Protein AF-A0A7C4HX84-F1 (afdb_monomer)

Radius of gyration: 12.85 Å; Cα contacts (8 Å, |Δi|>4): 113; chains: 1; bounding box: 29×28×37 Å

pLDDT: mean 91.4, std 11.45, range [40.28, 98.06]

Mean predicted aligned error: 3.96 Å

Structure (mmCIF, N/CA/C/O backbone):
data_AF-A0A7C4HX84-F1
#
_entry.id   AF-A0A7C4HX84-F1
#
loop_
_atom_site.group_PDB
_atom_site.id
_atom_site.type_symbol
_atom_site.label_atom_id
_atom_site.label_alt_id
_atom_site.label_comp_id
_atom_site.label_asym_id
_atom_site.label_entity_id
_atom_site.label_seq_id
_atom_site.pdbx_PDB_ins_code
_atom_site.Cartn_x
_atom_site.Cartn_y
_atom_site.Cartn_z
_atom_site.occupancy
_atom_site.B_iso_or_equiv
_atom_site.auth_seq_id
_atom_site.auth_comp_id
_atom_site.auth_asym_id
_atom_site.auth_atom_id
_atom_site.pdbx_PDB_model_num
ATOM 1 N N . MET A 1 1 ? -8.498 9.404 -21.069 1.00 40.28 1 MET A N 1
ATOM 2 C CA . MET A 1 1 ? -7.613 8.357 -21.626 1.00 40.28 1 MET A CA 1
ATOM 3 C C . MET A 1 1 ? -7.704 7.148 -20.713 1.00 40.28 1 MET A C 1
ATOM 5 O O . MET A 1 1 ? -7.486 7.306 -19.520 1.00 40.28 1 MET A O 1
ATOM 9 N N . ALA A 1 2 ? -8.151 6.001 -21.227 1.00 41.50 2 ALA A N 1
ATOM 10 C CA . ALA A 1 2 ? -8.428 4.817 -20.415 1.00 41.50 2 ALA A CA 1
ATOM 11 C C . ALA A 1 2 ? -7.160 3.961 -20.263 1.00 41.50 2 ALA A C 1
ATOM 13 O O . ALA A 1 2 ? -6.711 3.337 -21.214 1.00 41.50 2 ALA A O 1
ATOM 14 N N . CYS A 1 3 ? -6.614 3.946 -19.049 1.00 57.00 3 CYS A N 1
ATOM 15 C CA . CYS A 1 3 ? -5.400 3.247 -18.606 1.00 57.00 3 CYS A CA 1
ATOM 16 C C . CYS A 1 3 ? -5.723 1.823 -18.065 1.00 57.00 3 CYS A C 1
ATOM 18 O O . CYS A 1 3 ? -5.095 1.305 -17.148 1.00 57.00 3 CYS A O 1
ATOM 20 N N . HIS A 1 4 ? -6.818 1.225 -18.555 1.00 51.91 4 HIS A N 1
ATOM 21 C CA . HIS A 1 4 ? -7.614 0.225 -17.826 1.00 51.91 4 HIS A CA 1
ATOM 22 C C . HIS A 1 4 ? -7.073 -1.224 -17.732 1.00 51.91 4 HIS A C 1
ATOM 24 O O . HIS A 1 4 ? -7.396 -1.858 -16.725 1.00 51.91 4 HIS A O 1
ATOM 30 N N . PRO A 1 5 ? -6.286 -1.776 -18.684 1.00 56.56 5 PRO A N 1
ATOM 31 C CA . PRO A 1 5 ? -5.814 -3.164 -18.586 1.00 56.56 5 PRO A CA 1
ATOM 32 C C . PRO A 1 5 ? -4.678 -3.337 -17.562 1.00 56.56 5 PRO A C 1
ATOM 34 O O . PRO A 1 5 ? -4.783 -4.168 -16.662 1.00 56.56 5 PRO A O 1
ATOM 37 N N . ALA A 1 6 ? -3.648 -2.485 -17.622 1.00 68.81 6 ALA A N 1
ATOM 38 C CA . ALA A 1 6 ? -2.471 -2.563 -16.747 1.00 68.81 6 ALA A CA 1
ATOM 39 C C . ALA A 1 6 ? -2.817 -2.355 -15.259 1.00 68.8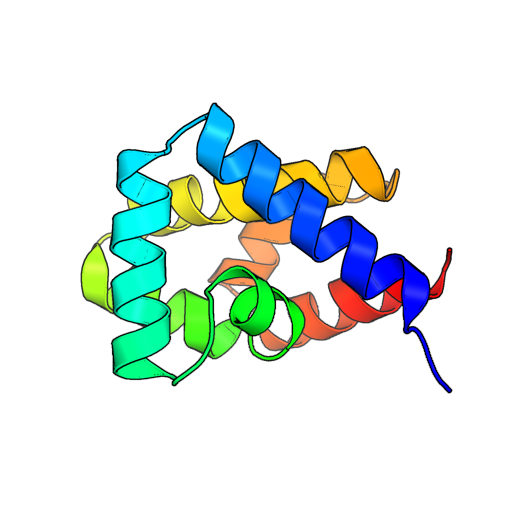1 6 ALA A C 1
ATOM 41 O O . ALA A 1 6 ? -2.224 -2.966 -14.369 1.00 68.81 6 ALA A O 1
ATOM 42 N N . ALA A 1 7 ? -3.832 -1.532 -14.977 1.00 73.69 7 ALA A N 1
ATOM 43 C CA . ALA A 1 7 ? -4.306 -1.284 -13.619 1.00 73.69 7 ALA A CA 1
ATOM 44 C C . ALA A 1 7 ? -5.019 -2.497 -12.987 1.00 73.69 7 ALA A C 1
ATOM 46 O O . ALA A 1 7 ? -5.038 -2.623 -11.764 1.00 73.69 7 ALA A O 1
ATOM 47 N N . ALA A 1 8 ? -5.629 -3.384 -13.778 1.00 82.19 8 ALA A N 1
ATOM 48 C CA . ALA A 1 8 ? -6.267 -4.589 -13.246 1.00 82.19 8 ALA A CA 1
ATOM 49 C C . ALA A 1 8 ? -5.223 -5.665 -12.915 1.00 82.19 8 ALA A C 1
ATOM 51 O O . ALA A 1 8 ? -5.265 -6.249 -11.832 1.00 82.19 8 ALA A O 1
ATOM 52 N N . GLU A 1 9 ? -4.256 -5.861 -13.813 1.00 86.50 9 GLU A N 1
ATOM 53 C CA . GLU A 1 9 ? -3.151 -6.806 -13.629 1.00 86.50 9 GLU A CA 1
ATOM 54 C C . GLU A 1 9 ? -2.303 -6.435 -12.411 1.00 86.50 9 GLU A C 1
ATOM 56 O O . GLU A 1 9 ? -2.087 -7.271 -11.535 1.00 86.50 9 GLU A O 1
ATOM 61 N N . ILE A 1 10 ? -1.932 -5.155 -12.268 1.00 90.69 10 ILE A N 1
ATOM 62 C CA . ILE A 1 10 ? -1.136 -4.721 -11.116 1.00 90.69 10 ILE A CA 1
ATOM 63 C C . ILE A 1 10 ? -1.881 -4.906 -9.791 1.00 90.69 10 ILE A C 1
ATOM 65 O O . ILE A 1 10 ? -1.276 -5.297 -8.794 1.00 90.69 10 ILE A O 1
ATOM 69 N N . LYS A 1 11 ? -3.202 -4.656 -9.763 1.00 93.12 11 LYS A N 1
ATOM 70 C CA . LYS A 1 11 ? -4.015 -4.856 -8.555 1.00 93.12 11 LYS A CA 1
ATOM 71 C C . LYS A 1 11 ? -3.951 -6.316 -8.114 1.00 93.12 11 LYS A C 1
ATOM 73 O O . LYS A 1 11 ? -3.842 -6.597 -6.919 1.00 93.12 11 LYS A O 1
ATOM 78 N N . GLU A 1 12 ? -4.001 -7.234 -9.072 1.00 94.06 12 GLU A N 1
ATOM 79 C CA . GLU A 1 12 ? -3.940 -8.661 -8.793 1.00 94.06 12 GLU A CA 1
ATOM 80 C C . GLU A 1 12 ? -2.532 -9.108 -8.379 1.00 94.06 12 GLU A C 1
ATOM 82 O O . GLU A 1 12 ? -2.406 -9.834 -7.393 1.00 94.06 12 GLU A O 1
ATOM 87 N N . SER A 1 13 ? -1.469 -8.595 -9.010 1.00 93.31 13 SER A N 1
ATOM 88 C CA . SER A 1 13 ? -0.087 -8.861 -8.576 1.00 93.31 13 SER A CA 1
ATOM 89 C C . SER A 1 13 ? 0.185 -8.354 -7.160 1.00 93.31 13 SER A C 1
ATOM 91 O O . SER A 1 13 ? 0.725 -9.098 -6.338 1.00 93.31 13 SER A O 1
ATOM 93 N N . ILE A 1 14 ? -0.254 -7.134 -6.820 1.00 95.62 14 ILE A N 1
ATOM 94 C CA . ILE A 1 14 ? -0.119 -6.596 -5.457 1.00 95.62 14 ILE A CA 1
ATOM 95 C C . ILE A 1 14 ? -0.840 -7.499 -4.453 1.00 95.62 14 ILE A C 1
ATOM 97 O O . ILE A 1 14 ? -0.285 -7.861 -3.412 1.00 95.62 14 ILE A O 1
ATOM 101 N N . ARG A 1 15 ? -2.077 -7.889 -4.772 1.00 96.38 15 ARG A N 1
ATOM 102 C CA . ARG A 1 15 ? -2.899 -8.750 -3.920 1.00 96.38 15 ARG A CA 1
ATOM 103 C C . ARG A 1 15 ? -2.257 -10.119 -3.713 1.00 96.38 15 ARG A C 1
ATOM 105 O O . ARG A 1 15 ? -2.196 -10.588 -2.578 1.00 96.38 15 ARG A O 1
ATOM 112 N N . ASN A 1 16 ? -1.785 -10.752 -4.780 1.00 96.19 16 ASN A N 1
ATOM 113 C CA . ASN A 1 16 ? -1.198 -12.087 -4.723 1.00 96.19 16 ASN A CA 1
ATOM 114 C C . ASN A 1 16 ? 0.139 -12.088 -3.989 1.00 96.19 16 ASN A C 1
ATOM 116 O O . ASN A 1 16 ? 0.369 -12.968 -3.160 1.00 96.19 16 ASN A O 1
ATOM 120 N N . TYR A 1 17 ? 0.965 -11.065 -4.203 1.00 96.31 17 TYR A N 1
ATOM 121 C CA . TYR A 1 17 ? 2.203 -10.885 -3.453 1.00 96.31 17 TYR A CA 1
ATOM 122 C C . TYR A 1 17 ? 1.941 -10.667 -1.955 1.00 96.31 17 TYR A C 1
ATOM 124 O O . TYR A 1 17 ? 2.509 -11.354 -1.108 1.00 96.31 17 TYR A O 1
ATOM 132 N N . ALA A 1 18 ? 1.031 -9.758 -1.593 1.00 96.06 18 ALA A N 1
ATOM 133 C CA . ALA A 1 18 ? 0.728 -9.498 -0.187 1.00 96.06 18 ALA A CA 1
ATOM 134 C C . ALA A 1 18 ? 0.160 -10.743 0.521 1.00 96.06 18 ALA A C 1
ATOM 136 O O . ALA A 1 18 ? 0.543 -11.046 1.653 1.00 96.06 18 ALA A O 1
ATOM 137 N N . LYS A 1 19 ? -0.711 -11.499 -0.162 1.00 96.12 19 LYS A N 1
ATOM 138 C CA . LYS A 1 19 ? -1.256 -12.765 0.345 1.00 96.12 19 LYS A CA 1
ATOM 139 C C . LYS A 1 19 ? -0.202 -13.862 0.488 1.00 96.12 19 LYS A C 1
ATOM 141 O O . LYS A 1 19 ? -0.343 -14.682 1.388 1.00 96.12 19 LYS A O 1
ATOM 146 N N . SER A 1 20 ? 0.815 -13.908 -0.373 1.00 96.75 20 SER A N 1
ATOM 147 C CA . SER A 1 20 ? 1.859 -14.937 -0.293 1.00 96.75 20 SER A CA 1
ATOM 148 C C . SER A 1 20 ? 2.885 -14.644 0.803 1.00 96.75 20 SER A C 1
ATOM 150 O O . SER A 1 20 ? 3.355 -15.573 1.455 1.00 96.75 20 SER A O 1
ATOM 152 N N . VAL A 1 21 ? 3.197 -13.367 1.047 1.00 95.75 21 VAL A N 1
ATOM 153 C CA . VAL A 1 21 ? 4.229 -12.962 2.015 1.00 95.75 21 VAL A CA 1
ATOM 154 C C . VAL A 1 21 ? 3.663 -12.778 3.425 1.00 95.75 21 VAL A C 1
ATOM 156 O O . VAL A 1 21 ? 4.288 -13.188 4.400 1.00 95.75 21 VAL A O 1
ATOM 159 N N . VAL A 1 22 ? 2.475 -12.180 3.557 1.00 94.31 22 VAL A N 1
ATOM 160 C CA . VAL A 1 22 ? 1.867 -11.837 4.856 1.00 94.31 22 VAL A CA 1
ATOM 161 C C . VAL A 1 22 ? 0.334 -11.988 4.830 1.00 94.31 22 VAL A C 1
ATOM 163 O O . VAL A 1 22 ? -0.396 -11.016 5.038 1.00 94.31 22 VAL A O 1
ATOM 166 N N . PRO A 1 23 ? -0.205 -13.206 4.628 1.00 95.19 23 PRO A N 1
ATOM 167 C CA . PRO A 1 23 ? -1.642 -13.421 4.426 1.00 95.19 23 PRO A CA 1
ATOM 168 C C . PRO A 1 23 ? -2.510 -12.861 5.559 1.00 95.19 23 PRO A C 1
ATOM 170 O O . PRO A 1 23 ? -3.470 -12.136 5.303 1.00 95.19 23 PRO A O 1
ATOM 173 N N . GLY A 1 24 ? -2.163 -13.156 6.817 1.00 96.38 24 GLY A N 1
ATOM 174 C CA . GLY A 1 24 ? -2.935 -12.694 7.975 1.00 96.38 24 GLY A CA 1
ATOM 175 C C . GLY A 1 24 ? -2.9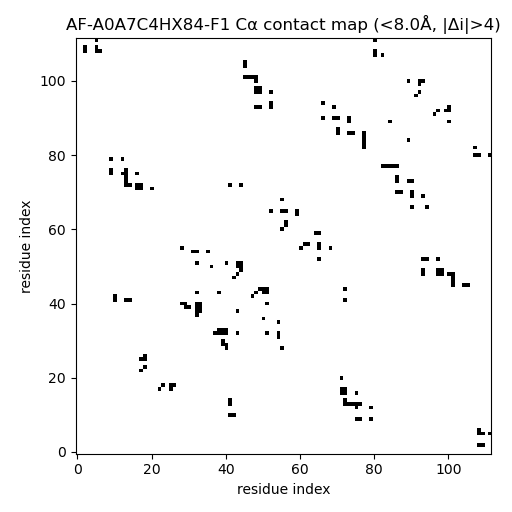50 -11.169 8.109 1.00 96.38 24 GLY A C 1
ATOM 176 O O . GLY A 1 24 ? -3.996 -10.579 8.381 1.00 96.38 24 GLY A O 1
ATOM 177 N N . LEU A 1 25 ? -1.808 -10.526 7.844 1.00 93.81 25 LEU A N 1
ATOM 178 C CA . LEU A 1 25 ? -1.685 -9.070 7.839 1.00 93.81 25 LEU A CA 1
ATOM 179 C C . LEU A 1 25 ? -2.547 -8.460 6.732 1.00 93.81 25 LEU A C 1
ATOM 181 O O . LEU A 1 25 ? -3.336 -7.558 6.999 1.00 93.81 25 LEU A O 1
ATOM 185 N N . PHE A 1 26 ? -2.430 -8.991 5.512 1.00 96.00 26 PHE A N 1
ATOM 186 C CA . PHE A 1 26 ? -3.176 -8.510 4.356 1.00 96.00 26 PHE A CA 1
ATOM 187 C C . PHE A 1 26 ? -4.685 -8.553 4.611 1.00 96.00 26 PHE A C 1
ATOM 189 O O . PHE A 1 26 ? -5.345 -7.526 4.477 1.00 96.00 26 PHE A O 1
ATOM 196 N N . TYR A 1 27 ? -5.230 -9.697 5.042 1.00 96.56 27 TYR A N 1
ATOM 197 C CA . TYR A 1 27 ? -6.668 -9.811 5.309 1.00 96.56 27 TYR A CA 1
ATOM 198 C C . TYR A 1 27 ? -7.129 -8.887 6.436 1.00 96.56 27 TYR A C 1
ATOM 200 O O . TYR A 1 27 ? -8.195 -8.282 6.334 1.00 96.56 27 TYR A O 1
ATOM 208 N N . THR A 1 28 ? -6.322 -8.737 7.488 1.00 96.12 28 THR A N 1
ATOM 209 C CA . THR A 1 28 ? -6.655 -7.849 8.608 1.00 96.12 28 THR A CA 1
ATOM 210 C C . THR A 1 28 ? -6.742 -6.397 8.147 1.00 96.12 28 THR A C 1
ATOM 212 O O . THR A 1 28 ? -7.737 -5.727 8.416 1.00 96.12 28 THR A O 1
ATOM 215 N N . ILE A 1 29 ? -5.742 -5.908 7.412 1.00 95.62 29 ILE A N 1
ATOM 216 C CA . ILE A 1 29 ? -5.747 -4.530 6.909 1.00 95.62 29 ILE A CA 1
ATOM 217 C C . ILE A 1 29 ? -6.859 -4.347 5.865 1.00 95.62 29 ILE A C 1
ATOM 219 O O . ILE A 1 29 ? -7.554 -3.335 5.912 1.00 95.62 29 ILE A O 1
ATOM 223 N N . ASP A 1 30 ? -7.102 -5.326 4.985 1.00 97.38 30 ASP A N 1
ATOM 224 C CA . ASP A 1 30 ? -8.182 -5.256 3.987 1.00 97.38 30 ASP A CA 1
ATOM 225 C C . ASP A 1 30 ? -9.563 -5.104 4.635 1.00 97.38 30 ASP A C 1
ATOM 227 O O . ASP A 1 30 ? -10.396 -4.334 4.152 1.00 97.38 30 ASP A O 1
ATOM 231 N N . LEU A 1 31 ? -9.790 -5.743 5.787 1.00 97.81 31 LEU A N 1
ATOM 232 C CA . LEU A 1 31 ? -10.997 -5.521 6.585 1.00 97.81 31 LEU A CA 1
ATOM 233 C C . LEU A 1 31 ? -11.097 -4.078 7.099 1.00 97.81 31 LEU A C 1
ATOM 235 O O . LEU A 1 31 ? -12.179 -3.490 7.035 1.00 97.81 31 LEU A O 1
ATOM 239 N N . TYR A 1 32 ? -9.997 -3.478 7.566 1.00 97.38 32 TYR A N 1
ATOM 240 C CA . TYR A 1 32 ? -9.985 -2.063 7.960 1.00 97.38 32 TYR A CA 1
ATOM 241 C C . TYR A 1 32 ? -10.237 -1.132 6.770 1.00 97.38 32 TYR A C 1
ATOM 243 O O . TYR A 1 32 ? -11.048 -0.215 6.893 1.00 97.38 32 TYR A O 1
ATOM 251 N N . CYS A 1 33 ? -9.615 -1.390 5.618 1.00 97.81 33 CYS A N 1
ATOM 252 C CA . CYS A 1 33 ? -9.837 -0.649 4.375 1.00 97.81 33 CYS A CA 1
ATOM 253 C C . CYS A 1 33 ? -11.315 -0.659 3.968 1.00 97.81 33 CYS A C 1
ATOM 255 O O . CYS A 1 33 ? -11.924 0.400 3.792 1.00 97.81 33 CYS A O 1
ATOM 257 N N . ARG A 1 34 ? -11.933 -1.845 3.938 1.00 98.06 34 ARG A N 1
ATOM 258 C CA . ARG A 1 34 ? -13.358 -1.988 3.611 1.00 98.06 34 ARG A CA 1
ATOM 259 C C . ARG A 1 34 ? -14.251 -1.300 4.634 1.00 98.06 34 ARG A C 1
ATOM 261 O O . ARG A 1 34 ? -15.194 -0.618 4.249 1.00 98.06 34 ARG A O 1
ATOM 268 N N . LYS A 1 35 ? -13.949 -1.442 5.927 1.00 97.62 35 LYS A N 1
ATOM 269 C CA . LYS A 1 35 ? -14.742 -0.840 7.006 1.00 97.62 35 LYS A CA 1
ATOM 270 C C . LYS A 1 35 ? -14.677 0.689 7.009 1.00 97.62 35 LYS A C 1
ATOM 272 O O . LYS A 1 35 ? -15.680 1.325 7.312 1.00 97.62 35 LYS A O 1
ATOM 277 N N . LEU A 1 36 ? -13.506 1.270 6.743 1.00 96.88 36 LEU A N 1
ATOM 278 C CA . LEU A 1 36 ? -13.266 2.708 6.904 1.00 96.88 36 LEU A CA 1
ATOM 279 C C . LEU A 1 36 ? -13.442 3.510 5.610 1.00 96.88 36 LEU A C 1
ATOM 281 O O . LEU A 1 36 ? -13.781 4.685 5.689 1.00 96.88 36 LEU A 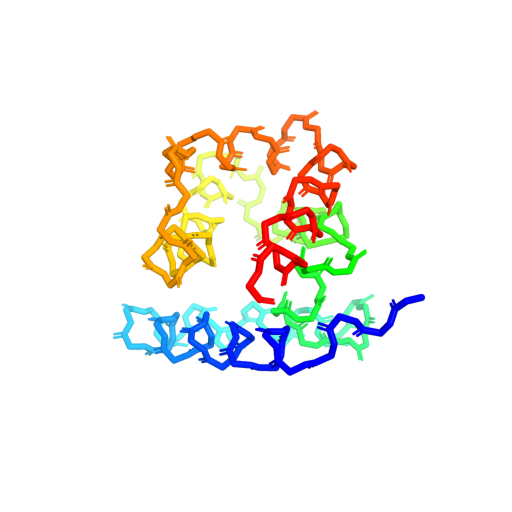O 1
ATOM 285 N N . ALA A 1 37 ? -13.228 2.895 4.445 1.00 96.56 37 ALA A N 1
ATOM 286 C CA . ALA A 1 37 ? -13.266 3.573 3.147 1.00 96.56 37 ALA A CA 1
ATOM 287 C C . ALA A 1 37 ? -14.142 2.862 2.096 1.00 96.56 37 ALA A C 1
ATOM 289 O O . ALA A 1 37 ? -14.256 3.338 0.969 1.00 96.56 37 ALA A O 1
ATOM 290 N N . GLY A 1 38 ? -14.756 1.719 2.423 1.00 97.00 38 GLY A N 1
ATOM 291 C CA . GLY A 1 38 ? -15.660 1.000 1.515 1.00 97.00 38 GLY A CA 1
ATOM 292 C C . GLY A 1 38 ? -14.979 0.287 0.340 1.00 97.00 38 GLY A C 1
ATOM 293 O O . GLY A 1 38 ? -15.670 -0.244 -0.526 1.00 97.00 38 GLY A O 1
ATOM 294 N N . LYS A 1 39 ? -13.641 0.251 0.297 1.00 97.31 39 LYS A N 1
ATOM 295 C CA . LYS A 1 39 ? -12.835 -0.320 -0.797 1.00 97.31 39 LYS A CA 1
ATOM 296 C C . LYS A 1 39 ? -11.768 -1.276 -0.259 1.00 97.31 39 LYS A C 1
ATOM 298 O O . LYS A 1 39 ? -11.397 -1.200 0.910 1.00 97.31 39 LYS A O 1
ATOM 303 N N . ASP A 1 40 ? -11.270 -2.176 -1.106 1.00 96.88 40 ASP A N 1
ATOM 304 C CA . ASP A 1 40 ? -10.114 -3.016 -0.767 1.00 96.88 40 ASP A CA 1
ATOM 305 C C . ASP A 1 40 ? -8.818 -2.190 -0.746 1.00 96.88 40 ASP A C 1
ATOM 307 O O . ASP A 1 40 ? -8.700 -1.196 -1.468 1.00 96.88 40 ASP A O 1
ATOM 311 N N . CYS A 1 41 ? -7.833 -2.592 0.061 1.00 96.94 41 CYS A N 1
ATOM 312 C CA . CYS A 1 41 ? -6.630 -1.776 0.265 1.00 96.94 41 CYS A CA 1
ATOM 313 C C . CYS A 1 41 ? -5.842 -1.525 -1.020 1.00 96.94 41 CYS A C 1
ATOM 315 O O . CYS A 1 41 ? -5.226 -0.471 -1.152 1.00 96.94 41 CYS A O 1
ATOM 317 N N . VAL A 1 42 ? -5.852 -2.469 -1.965 1.00 96.75 42 VAL A N 1
ATOM 318 C CA . VAL A 1 42 ? -5.110 -2.317 -3.222 1.00 96.75 42 VAL A CA 1
ATOM 319 C C . VAL A 1 42 ? -5.770 -1.262 -4.106 1.00 96.75 42 VAL A C 1
ATOM 321 O O . VAL A 1 42 ? -5.090 -0.426 -4.694 1.00 96.75 42 VAL A O 1
ATOM 324 N N . THR A 1 43 ? -7.102 -1.238 -4.150 1.00 96.06 43 THR A N 1
ATOM 325 C CA . THR A 1 43 ? -7.836 -0.154 -4.810 1.00 96.06 43 THR A CA 1
ATOM 326 C C . THR A 1 43 ? -7.554 1.197 -4.146 1.00 96.06 43 THR A C 1
ATOM 328 O O . THR A 1 43 ? -7.260 2.158 -4.855 1.00 96.06 43 THR A O 1
ATOM 331 N N . ILE A 1 44 ? -7.562 1.271 -2.809 1.00 97.25 44 ILE A N 1
ATOM 332 C CA . ILE A 1 44 ? -7.252 2.520 -2.091 1.00 97.25 44 ILE A CA 1
ATOM 333 C C . ILE A 1 44 ? -5.813 2.968 -2.366 1.00 97.25 44 ILE A C 1
ATOM 335 O O . ILE A 1 44 ? -5.596 4.148 -2.599 1.00 97.25 44 ILE A O 1
ATOM 339 N N . LEU A 1 45 ? -4.834 2.060 -2.397 1.00 96.81 45 LEU A N 1
ATOM 340 C CA . LEU A 1 45 ? -3.439 2.400 -2.700 1.00 96.81 45 LEU A CA 1
ATOM 341 C C . LEU A 1 45 ? -3.302 3.166 -4.022 1.00 96.81 45 LEU A C 1
ATOM 343 O O . LEU A 1 45 ? -2.577 4.154 -4.084 1.00 96.81 45 LEU A O 1
ATOM 347 N N . LEU A 1 46 ? -3.971 2.690 -5.073 1.00 94.38 46 LEU A N 1
ATOM 348 C CA . LEU A 1 46 ? -3.822 3.247 -6.418 1.00 94.38 46 LEU A CA 1
ATOM 349 C C . LEU A 1 46 ? -4.653 4.520 -6.625 1.00 94.38 46 LEU A C 1
ATOM 351 O O . LEU A 1 46 ? -4.238 5.417 -7.355 1.00 94.38 46 LEU A O 1
ATOM 355 N N . GLU A 1 47 ? -5.826 4.609 -5.998 1.00 94.31 47 GLU A N 1
ATOM 356 C CA . GLU A 1 47 ? -6.757 5.725 -6.205 1.00 94.31 47 GLU A CA 1
ATOM 357 C C . GLU A 1 47 ? -6.590 6.841 -5.165 1.00 94.31 47 GLU A C 1
ATOM 359 O O . GLU A 1 47 ? -6.704 8.024 -5.488 1.00 94.31 47 GLU A O 1
ATOM 364 N N . GLU A 1 48 ? -6.333 6.469 -3.913 1.00 96.44 48 GLU A N 1
ATOM 365 C CA . GLU A 1 48 ? -6.394 7.326 -2.727 1.00 96.44 48 GLU A CA 1
ATOM 366 C C . GLU A 1 48 ? -5.298 6.943 -1.699 1.00 96.44 48 GLU A C 1
ATOM 368 O O . GLU A 1 48 ? -5.604 6.639 -0.542 1.00 96.44 48 GLU A O 1
ATOM 373 N N . PRO A 1 49 ? -4.000 6.950 -2.067 1.00 96.94 49 PRO A N 1
ATOM 374 C CA . PRO A 1 49 ? -2.915 6.466 -1.201 1.00 96.94 49 PRO A CA 1
ATOM 375 C C . PRO A 1 49 ? -2.846 7.171 0.159 1.00 96.94 49 PRO A C 1
ATOM 377 O O . PRO A 1 49 ? -2.465 6.556 1.154 1.00 96.94 49 PRO A O 1
ATOM 380 N N . LYS A 1 50 ? -3.267 8.441 0.227 1.00 97.69 50 LYS A N 1
ATOM 381 C CA . LYS A 1 50 ? -3.389 9.190 1.483 1.00 97.69 50 LYS A CA 1
ATOM 382 C C . LYS A 1 50 ? -4.366 8.513 2.446 1.00 97.69 50 LYS A C 1
ATOM 384 O O . LYS A 1 50 ? -4.025 8.307 3.605 1.00 97.69 50 LYS A O 1
ATOM 389 N N . THR A 1 51 ? -5.532 8.098 1.950 1.00 97.81 51 THR A N 1
ATOM 390 C CA . THR A 1 51 ? -6.544 7.370 2.725 1.00 97.81 51 THR A CA 1
ATOM 391 C C . THR A 1 51 ? -5.978 6.055 3.256 1.00 97.81 51 THR A C 1
ATOM 393 O O . THR A 1 51 ? -6.162 5.743 4.432 1.00 97.81 51 THR A O 1
ATOM 396 N N . LEU A 1 52 ? -5.229 5.304 2.437 1.00 97.88 52 LEU A N 1
ATOM 397 C CA . LEU A 1 52 ? -4.580 4.075 2.903 1.00 97.88 52 LEU A CA 1
ATOM 398 C C . LEU A 1 52 ? -3.552 4.367 4.001 1.00 97.88 52 LEU A C 1
ATOM 400 O O . LEU A 1 52 ? -3.569 3.706 5.036 1.00 97.88 52 LEU A O 1
ATOM 404 N N . ARG A 1 53 ? -2.682 5.364 3.809 1.00 97.31 53 ARG A N 1
AT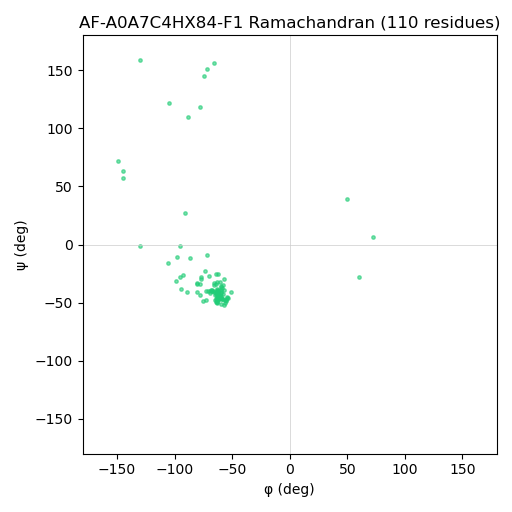OM 405 C CA . ARG A 1 53 ? -1.691 5.762 4.818 1.00 97.31 53 ARG A CA 1
ATOM 406 C C . ARG A 1 53 ? -2.360 6.117 6.139 1.00 97.31 53 ARG A C 1
ATOM 408 O O . ARG A 1 53 ? -1.937 5.625 7.180 1.00 97.31 53 ARG A O 1
ATOM 415 N N . ASP A 1 54 ? -3.412 6.924 6.096 1.00 96.69 54 ASP A N 1
ATOM 416 C CA . ASP A 1 54 ? -4.112 7.379 7.294 1.00 96.69 54 ASP A CA 1
ATOM 417 C C . ASP A 1 54 ? -4.803 6.197 8.018 1.00 96.69 54 ASP A C 1
ATOM 419 O O . ASP A 1 54 ? -4.790 6.132 9.250 1.00 96.69 54 ASP A O 1
ATOM 423 N N . ILE A 1 55 ? -5.311 5.199 7.279 1.00 96.69 55 ILE A N 1
ATOM 424 C CA . ILE A 1 55 ? -5.794 3.927 7.850 1.00 96.69 55 ILE A CA 1
ATOM 425 C C . ILE A 1 55 ? -4.655 3.161 8.531 1.00 96.69 55 ILE A C 1
ATOM 427 O O . ILE A 1 55 ? -4.819 2.714 9.666 1.00 96.69 55 ILE A O 1
ATOM 431 N N . LEU A 1 56 ? -3.502 3.015 7.875 1.00 96.62 56 LEU A N 1
ATOM 432 C CA . LEU A 1 56 ? -2.364 2.288 8.441 1.00 96.62 56 LEU A CA 1
ATOM 433 C C . LEU A 1 56 ? -1.817 2.966 9.700 1.00 96.62 56 LEU A C 1
ATOM 435 O O . LEU A 1 56 ? -1.541 2.281 10.682 1.00 96.62 56 LEU A O 1
ATOM 439 N N . VAL A 1 57 ? -1.710 4.297 9.698 1.00 95.62 57 VAL A N 1
ATOM 440 C CA . VAL A 1 57 ? -1.318 5.079 10.880 1.00 95.62 57 VAL A CA 1
ATOM 441 C C . VAL A 1 57 ? -2.307 4.847 12.016 1.00 95.62 57 VAL A C 1
ATOM 443 O O . VAL A 1 57 ? -1.891 4.577 13.135 1.00 95.62 57 VAL A O 1
ATOM 446 N N . ARG A 1 58 ? -3.613 4.851 11.732 1.00 94.44 58 ARG A N 1
ATOM 447 C CA . ARG A 1 58 ? -4.637 4.580 12.747 1.00 94.44 58 ARG A CA 1
ATOM 448 C C . ARG A 1 58 ? -4.565 3.163 13.327 1.00 94.44 58 ARG A C 1
ATOM 450 O O . ARG A 1 58 ? -4.920 2.975 14.486 1.00 94.44 58 ARG A O 1
ATOM 457 N N . VAL A 1 59 ? -4.180 2.168 12.527 1.00 93.88 59 VAL A N 1
ATOM 458 C CA . VAL A 1 59 ? -4.107 0.761 12.963 1.00 93.88 59 VAL A CA 1
ATOM 459 C C . VAL A 1 59 ? -2.827 0.477 13.746 1.00 93.88 59 VAL A C 1
ATOM 461 O O . VAL A 1 59 ? -2.876 -0.253 14.733 1.00 93.88 59 VAL A O 1
ATOM 464 N N . TYR A 1 60 ? -1.692 1.022 13.306 1.00 91.38 60 TYR A N 1
ATOM 465 C CA . TYR A 1 60 ? -0.381 0.645 13.835 1.00 91.38 60 TYR A CA 1
ATOM 466 C C . TYR A 1 60 ? 0.263 1.682 14.752 1.00 91.38 60 TYR A C 1
ATOM 468 O O . TYR A 1 60 ? 1.214 1.312 15.437 1.00 91.38 60 TYR A O 1
ATOM 476 N N . ASP A 1 61 ? -0.216 2.932 14.755 1.00 85.25 61 ASP A N 1
ATOM 477 C CA . ASP A 1 61 ? 0.251 4.100 15.535 1.00 85.25 61 ASP A CA 1
ATOM 478 C C . ASP A 1 61 ? 1.720 4.525 15.279 1.00 85.25 61 ASP A C 1
ATOM 480 O O . ASP A 1 61 ? 2.087 5.696 15.344 1.00 85.25 61 ASP A O 1
ATOM 484 N N . LEU A 1 62 ? 2.579 3.583 14.886 1.00 83.50 62 LEU A N 1
ATOM 485 C CA . LEU A 1 62 ? 4.015 3.729 14.719 1.00 83.50 62 LEU A CA 1
ATOM 486 C C . LEU A 1 62 ? 4.408 3.815 13.240 1.00 83.50 62 LEU A C 1
ATOM 488 O O . LEU A 1 62 ? 4.228 2.873 12.463 1.00 83.50 62 LEU A O 1
ATOM 492 N N . SER A 1 63 ? 5.066 4.920 12.879 1.00 83.12 63 SER A N 1
ATOM 493 C CA . SER A 1 63 ? 5.602 5.166 11.531 1.00 83.12 63 SER A CA 1
ATOM 494 C C . SER A 1 63 ? 6.480 4.023 10.975 1.00 83.12 63 SER A C 1
ATOM 496 O O . SER A 1 63 ? 6.299 3.667 9.807 1.00 83.12 63 SER A O 1
ATOM 498 N N . PRO A 1 64 ? 7.377 3.366 11.746 1.00 91.81 64 PRO A N 1
ATOM 499 C CA . PRO A 1 64 ? 8.168 2.242 11.230 1.00 91.81 64 PRO A CA 1
ATOM 500 C C . PRO A 1 64 ? 7.323 1.049 10.763 1.00 91.81 64 PRO A C 1
ATOM 502 O O . PRO A 1 64 ? 7.616 0.453 9.726 1.00 91.81 64 PRO A O 1
ATOM 505 N N . THR A 1 65 ? 6.246 0.725 11.481 1.00 93.75 65 THR A N 1
ATOM 506 C CA . THR A 1 65 ? 5.345 -0.371 11.099 1.00 93.75 65 THR A CA 1
ATOM 507 C C . THR A 1 65 ? 4.566 -0.011 9.840 1.00 93.75 65 THR A C 1
ATOM 509 O O . THR A 1 65 ? 4.470 -0.830 8.931 1.00 93.75 65 THR A O 1
ATOM 512 N N . VAL A 1 66 ? 4.088 1.233 9.730 1.00 95.69 66 VAL A N 1
ATOM 513 C CA . VAL A 1 66 ? 3.419 1.720 8.512 1.00 95.69 66 VAL A CA 1
ATOM 514 C C . VAL A 1 66 ? 4.350 1.642 7.299 1.00 95.69 66 VAL A C 1
ATOM 516 O O . VAL A 1 66 ? 3.930 1.173 6.244 1.00 95.69 66 VAL A O 1
ATOM 519 N N . ASN A 1 67 ? 5.626 2.011 7.457 1.00 95.12 67 ASN A N 1
ATOM 520 C CA . ASN A 1 67 ? 6.639 1.866 6.407 1.00 95.12 67 ASN A CA 1
ATOM 521 C C . ASN A 1 67 ? 6.807 0.406 5.961 1.00 95.12 67 ASN A C 1
ATOM 523 O O . ASN A 1 67 ? 6.837 0.125 4.762 1.00 95.12 67 ASN A O 1
ATOM 527 N N . LEU A 1 68 ? 6.916 -0.526 6.913 1.00 94.44 68 LEU A N 1
ATOM 528 C CA . LEU A 1 68 ? 7.062 -1.951 6.612 1.00 94.44 68 LEU A CA 1
ATOM 529 C C . LEU A 1 68 ? 5.835 -2.495 5.875 1.00 94.44 68 LEU A C 1
ATOM 531 O O . LEU A 1 68 ? 5.971 -3.206 4.882 1.00 94.44 68 LEU A O 1
ATOM 535 N N . VAL A 1 69 ? 4.640 -2.126 6.332 1.00 95.75 69 VAL A N 1
ATOM 536 C CA . VAL A 1 69 ? 3.381 -2.525 5.701 1.00 95.75 69 VAL A CA 1
ATOM 537 C C . VAL A 1 69 ? 3.285 -1.954 4.285 1.00 95.75 69 VAL A C 1
ATOM 539 O O . VAL A 1 69 ? 2.975 -2.693 3.355 1.00 95.75 69 VAL A O 1
ATOM 542 N N . ALA A 1 70 ? 3.611 -0.674 4.083 1.00 96.69 70 ALA A N 1
ATOM 543 C CA . ALA A 1 70 ? 3.587 -0.039 2.765 1.00 96.69 70 ALA A CA 1
ATOM 544 C C . ALA A 1 70 ? 4.508 -0.747 1.756 1.00 96.69 70 ALA A C 1
ATOM 546 O O . ALA A 1 70 ? 4.126 -0.924 0.598 1.00 96.69 70 ALA A O 1
ATOM 547 N N . ARG A 1 71 ? 5.683 -1.227 2.195 1.00 96.88 71 ARG A N 1
ATOM 548 C CA . ARG A 1 71 ? 6.603 -2.011 1.349 1.00 96.88 71 ARG A CA 1
ATOM 549 C C . ARG A 1 71 ? 5.943 -3.259 0.776 1.00 96.88 71 ARG A C 1
ATOM 551 O O . ARG A 1 71 ? 6.163 -3.557 -0.391 1.00 96.88 71 ARG A O 1
ATOM 558 N N . VAL A 1 72 ? 5.113 -3.956 1.554 1.00 95.94 72 VAL A N 1
ATOM 559 C CA . VAL A 1 72 ? 4.403 -5.159 1.084 1.00 95.94 72 VAL A CA 1
ATOM 560 C C . VAL A 1 72 ? 3.514 -4.839 -0.117 1.00 95.94 72 VAL A C 1
ATOM 562 O O . VAL A 1 72 ? 3.452 -5.621 -1.060 1.00 95.94 72 VAL A O 1
ATOM 565 N N . PHE A 1 73 ? 2.853 -3.681 -0.106 1.00 96.12 73 PHE A N 1
ATOM 566 C CA . PHE A 1 73 ? 1.968 -3.264 -1.190 1.00 96.12 73 PHE A CA 1
ATOM 567 C C . PHE A 1 73 ? 2.716 -2.667 -2.392 1.00 96.12 73 PHE A C 1
ATOM 569 O O . PHE A 1 73 ? 2.270 -2.820 -3.525 1.00 96.12 73 PHE A O 1
ATOM 576 N N . LEU A 1 74 ? 3.841 -1.983 -2.161 1.00 96.56 74 LEU A N 1
ATOM 577 C CA . LEU A 1 74 ? 4.566 -1.235 -3.197 1.00 96.56 74 LEU A CA 1
ATOM 578 C C . LEU A 1 74 ? 5.665 -2.042 -3.893 1.00 96.56 74 LEU A C 1
ATOM 580 O O . LEU A 1 74 ? 5.985 -1.765 -5.044 1.00 96.56 74 LEU A O 1
ATOM 584 N N . TYR A 1 75 ? 6.233 -3.051 -3.237 1.00 95.62 75 TYR A N 1
ATOM 585 C CA . TYR A 1 75 ? 7.243 -3.921 -3.839 1.00 95.62 75 TYR A CA 1
ATOM 586 C C . TYR A 1 75 ? 6.793 -4.598 -5.151 1.00 95.62 75 TYR A C 1
ATOM 588 O O . TYR A 1 75 ? 7.521 -4.494 -6.139 1.00 95.62 75 TYR A O 1
ATOM 596 N N . PRO A 1 76 ? 5.595 -5.213 -5.236 1.00 93.69 76 PRO A N 1
ATOM 597 C CA . PRO A 1 76 ? 5.106 -5.776 -6.496 1.00 93.69 76 PRO A CA 1
ATOM 598 C C . PRO A 1 76 ? 4.920 -4.719 -7.594 1.00 93.69 76 PRO A C 1
ATOM 600 O O . PRO A 1 76 ? 5.057 -5.051 -8.764 1.00 93.69 76 PRO A O 1
ATOM 603 N N . VAL A 1 77 ? 4.698 -3.440 -7.258 1.00 93.00 77 VAL A N 1
ATOM 604 C CA . VAL A 1 77 ? 4.672 -2.369 -8.271 1.00 93.00 77 VAL A CA 1
ATOM 605 C C . VAL A 1 77 ? 6.022 -2.250 -8.966 1.00 93.00 77 VAL A C 1
ATOM 607 O O . VAL A 1 77 ? 6.069 -2.161 -10.190 1.00 93.00 77 VAL A O 1
ATOM 610 N N . VAL A 1 78 ? 7.120 -2.293 -8.209 1.00 92.44 78 VAL A N 1
ATOM 611 C CA . VAL A 1 78 ? 8.475 -2.194 -8.770 1.00 92.44 78 VAL A CA 1
ATOM 612 C C . VAL A 1 78 ? 8.776 -3.376 -9.689 1.00 92.44 78 VAL A C 1
ATOM 614 O O . VAL A 1 78 ? 9.217 -3.169 -10.818 1.00 92.44 78 VAL A O 1
ATOM 617 N N . ILE A 1 79 ? 8.471 -4.598 -9.238 1.00 90.06 79 ILE A N 1
ATOM 618 C CA . ILE A 1 79 ? 8.697 -5.827 -10.015 1.00 90.06 79 ILE A CA 1
ATOM 619 C C . ILE A 1 79 ? 7.921 -5.797 -11.332 1.00 90.06 79 ILE A C 1
ATOM 621 O O . ILE A 1 79 ? 8.488 -6.023 -12.397 1.00 90.06 79 ILE A O 1
ATOM 625 N N . GLU A 1 80 ? 6.623 -5.516 -11.265 1.00 88.38 80 GLU A N 1
ATOM 626 C CA . GLU A 1 80 ? 5.734 -5.679 -12.414 1.00 88.38 80 GLU A CA 1
ATOM 627 C C . GLU A 1 80 ? 5.877 -4.556 -13.435 1.00 88.38 80 GLU A C 1
ATOM 629 O O . GLU A 1 80 ? 5.612 -4.751 -14.619 1.00 88.38 80 GLU A O 1
ATOM 634 N N . THR A 1 81 ? 6.272 -3.359 -13.006 1.00 86.69 81 THR A N 1
ATOM 635 C CA . THR A 1 81 ? 6.333 -2.189 -13.894 1.00 86.69 81 THR A CA 1
ATOM 636 C C . THR A 1 81 ? 7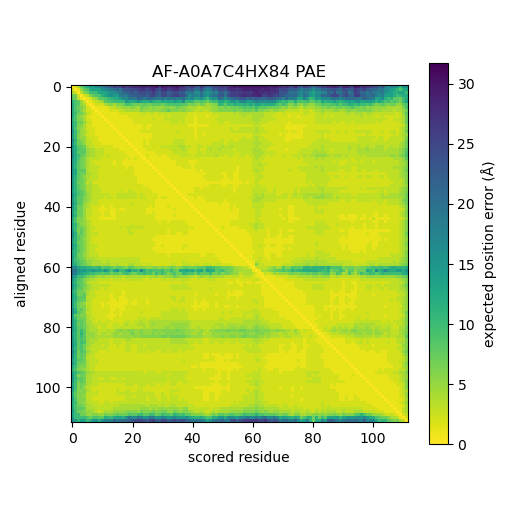.729 -1.927 -14.441 1.00 86.69 81 THR A C 1
ATOM 638 O O . THR A 1 81 ? 7.859 -1.144 -15.379 1.00 86.69 81 THR A O 1
ATOM 641 N N . ASN A 1 82 ? 8.750 -2.608 -13.904 1.00 84.69 82 ASN A N 1
ATOM 642 C CA . ASN A 1 82 ? 10.157 -2.412 -14.252 1.00 84.69 82 ASN A CA 1
ATOM 643 C C . ASN A 1 82 ? 10.570 -0.926 -14.201 1.00 84.69 82 ASN A C 1
ATOM 645 O O . ASN A 1 82 ? 11.275 -0.429 -15.076 1.00 84.69 82 ASN A O 1
ATOM 649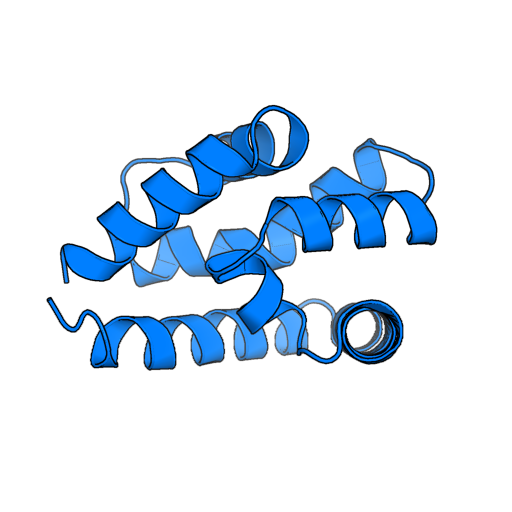 N N . THR A 1 83 ? 10.051 -0.202 -13.203 1.00 87.69 83 THR A N 1
ATOM 650 C CA . THR A 1 83 ? 10.374 1.207 -12.958 1.00 87.69 83 THR A CA 1
ATOM 651 C C . THR A 1 83 ? 11.767 1.346 -12.347 1.00 87.69 83 THR A C 1
ATOM 653 O O . THR A 1 83 ? 12.161 0.541 -11.505 1.00 87.69 83 THR A O 1
ATOM 656 N N . ASP A 1 84 ? 12.484 2.413 -12.704 1.00 90.94 84 ASP A N 1
ATOM 657 C CA . ASP A 1 84 ? 13.784 2.754 -12.105 1.00 90.94 84 ASP A CA 1
ATOM 658 C C . ASP A 1 84 ? 13.653 3.280 -10.663 1.00 90.94 84 ASP A C 1
ATOM 660 O O . ASP A 1 84 ? 14.650 3.480 -9.966 1.00 90.94 84 ASP A O 1
ATOM 664 N N . ILE A 1 85 ? 12.424 3.544 -10.202 1.00 93.44 85 ILE A N 1
ATOM 665 C CA . ILE A 1 85 ? 12.176 4.035 -8.847 1.00 93.44 85 ILE A CA 1
ATOM 666 C C . ILE A 1 85 ? 12.282 2.858 -7.863 1.00 93.44 85 ILE A C 1
ATOM 668 O O . ILE A 1 85 ? 11.458 1.941 -7.921 1.00 93.44 85 ILE A O 1
ATOM 672 N N . PRO A 1 86 ? 13.230 2.886 -6.906 1.00 95.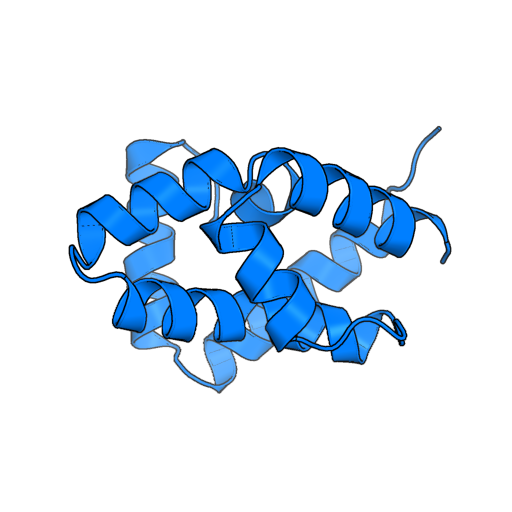50 86 PRO A N 1
ATOM 673 C CA . PRO A 1 86 ? 13.340 1.835 -5.903 1.00 95.50 86 PRO A CA 1
ATOM 674 C C . PRO A 1 86 ? 12.119 1.829 -4.974 1.00 95.50 86 PRO A C 1
ATOM 676 O O . PRO A 1 86 ? 11.473 2.861 -4.758 1.00 95.50 86 PRO A O 1
ATOM 679 N N . VAL A 1 87 ? 11.830 0.680 -4.354 1.00 96.38 87 VAL A N 1
ATOM 680 C CA . VAL A 1 87 ? 10.684 0.540 -3.436 1.00 96.38 87 VAL A CA 1
ATOM 681 C C . VAL A 1 87 ? 10.766 1.534 -2.272 1.00 96.38 87 VAL A C 1
ATOM 683 O O . VAL A 1 87 ? 9.749 2.088 -1.864 1.00 96.38 87 VAL A O 1
ATOM 686 N N . GLU A 1 88 ? 11.968 1.840 -1.783 1.00 96.69 88 GLU A N 1
ATOM 687 C CA . GLU A 1 88 ? 12.215 2.859 -0.760 1.00 96.69 88 GLU A CA 1
ATOM 688 C C . GLU A 1 88 ? 11.761 4.251 -1.210 1.00 96.69 88 GLU A C 1
ATOM 690 O O . GLU A 1 88 ? 11.225 5.011 -0.403 1.00 96.69 88 GLU A O 1
ATOM 695 N N . GLY A 1 89 ? 11.931 4.571 -2.497 1.00 97.44 89 GLY A N 1
ATOM 696 C CA . GLY A 1 89 ? 11.456 5.818 -3.090 1.00 97.44 89 GLY A CA 1
ATOM 697 C C . GLY A 1 89 ? 9.932 5.900 -3.067 1.00 97.44 89 GLY A C 1
ATOM 698 O O . GLY A 1 89 ? 9.375 6.889 -2.590 1.00 97.44 89 GLY A O 1
ATOM 699 N N . LEU A 1 90 ? 9.251 4.828 -3.485 1.00 97.12 90 LEU A N 1
ATOM 700 C CA . LEU A 1 90 ? 7.785 4.755 -3.443 1.00 97.12 90 LEU A CA 1
ATOM 701 C C . LEU A 1 90 ? 7.244 4.819 -2.009 1.00 97.12 90 LEU A C 1
ATOM 703 O O . LEU A 1 90 ? 6.251 5.494 -1.750 1.00 97.12 90 LEU A O 1
ATOM 707 N N . VAL A 1 91 ? 7.906 4.154 -1.061 1.00 97.88 91 VAL A N 1
ATOM 708 C CA . VAL A 1 91 ? 7.523 4.177 0.360 1.00 97.88 91 VAL A CA 1
ATOM 709 C C . VAL A 1 91 ? 7.742 5.564 0.962 1.00 97.88 91 VAL A C 1
ATOM 711 O O . VAL A 1 91 ? 6.894 6.047 1.709 1.00 97.88 91 VAL A O 1
ATOM 714 N N . SER A 1 92 ? 8.832 6.246 0.604 1.00 97.69 92 SER A N 1
ATOM 715 C CA . SER A 1 92 ? 9.062 7.630 1.028 1.00 97.69 92 SER A CA 1
ATOM 716 C C . SER A 1 92 ? 7.953 8.559 0.526 1.00 97.69 92 SER A C 1
ATOM 718 O O . SER A 1 92 ? 7.419 9.350 1.305 1.00 97.69 92 SER A O 1
ATOM 720 N N . LEU A 1 93 ? 7.542 8.418 -0.741 1.00 98.00 93 LEU A N 1
ATOM 721 C CA . LEU A 1 93 ? 6.396 9.153 -1.282 1.00 98.00 93 LEU A CA 1
ATOM 722 C C . LEU A 1 93 ? 5.106 8.792 -0.539 1.00 98.00 93 LEU A C 1
ATOM 724 O O . LEU A 1 93 ? 4.379 9.689 -0.129 1.00 98.00 93 LEU A O 1
ATOM 728 N N . PHE A 1 94 ? 4.852 7.508 -0.277 1.00 97.94 94 PHE A N 1
ATOM 729 C CA . PHE A 1 94 ? 3.683 7.069 0.489 1.00 97.94 94 PHE A CA 1
ATOM 730 C C . PHE A 1 94 ? 3.587 7.758 1.851 1.00 97.94 94 PHE A C 1
ATOM 732 O O . PHE A 1 94 ? 2.522 8.253 2.212 1.00 97.94 94 PHE A O 1
ATOM 739 N N . MET A 1 95 ? 4.695 7.834 2.592 1.00 96.88 95 MET A N 1
ATOM 740 C CA . MET A 1 95 ? 4.711 8.442 3.922 1.00 96.88 95 MET A CA 1
ATOM 741 C C . MET A 1 95 ? 4.596 9.966 3.868 1.00 96.88 95 MET A C 1
ATOM 743 O O . MET A 1 95 ? 3.776 10.551 4.583 1.00 96.88 95 MET A O 1
ATOM 747 N N . ASN A 1 96 ? 5.397 10.602 3.012 1.00 97.25 96 ASN A N 1
ATOM 748 C CA . ASN A 1 96 ? 5.655 12.040 3.081 1.00 97.25 96 ASN A CA 1
ATOM 749 C C . ASN A 1 96 ? 4.804 12.858 2.105 1.00 97.25 96 ASN A C 1
ATOM 751 O O . ASN A 1 96 ? 4.455 13.997 2.407 1.00 97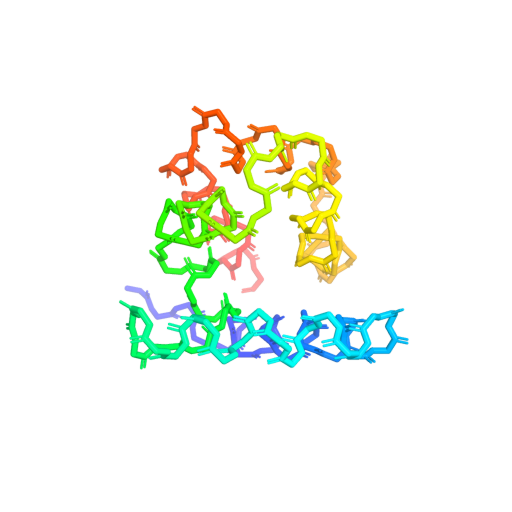.25 96 ASN A O 1
ATOM 755 N N . ASN A 1 97 ? 4.463 12.295 0.945 1.00 97.62 97 ASN A N 1
ATOM 756 C CA . ASN A 1 97 ? 3.713 12.984 -0.101 1.00 97.62 97 ASN A CA 1
ATOM 757 C C . ASN A 1 97 ? 2.835 12.003 -0.911 1.00 97.62 97 ASN A C 1
ATOM 759 O O . ASN A 1 97 ? 3.144 11.686 -2.064 1.00 97.62 97 ASN A O 1
ATOM 763 N N . PRO A 1 98 ? 1.740 11.491 -0.317 1.00 96.44 98 PRO A N 1
ATOM 764 C CA . PRO A 1 98 ? 0.895 10.491 -0.966 1.00 96.44 98 PRO A CA 1
ATOM 765 C C . PRO A 1 98 ? 0.203 11.013 -2.234 1.00 96.44 98 PRO A C 1
ATOM 767 O O . PRO A 1 98 ? -0.110 10.224 -3.123 1.00 96.44 98 PRO A O 1
ATOM 770 N N . ASP A 1 99 ? -0.011 12.324 -2.358 1.00 95.75 99 ASP A N 1
ATOM 771 C CA . ASP A 1 99 ? -0.580 12.910 -3.575 1.00 95.75 99 ASP A CA 1
ATOM 772 C C . ASP A 1 99 ? 0.398 12.789 -4.755 1.00 95.75 99 ASP A C 1
ATOM 774 O O . ASP A 1 99 ? -0.005 12.423 -5.861 1.00 95.75 99 ASP A O 1
ATOM 778 N N . GLU A 1 100 ? 1.697 12.991 -4.510 1.00 97.12 100 GLU A N 1
ATOM 779 C CA . GLU A 1 100 ? 2.738 12.738 -5.510 1.00 97.12 100 GLU A CA 1
ATOM 780 C C . GLU A 1 100 ? 2.882 11.245 -5.816 1.00 97.12 100 GLU A C 1
ATOM 782 O O . GLU A 1 100 ? 2.992 10.870 -6.983 1.00 97.12 100 GLU A O 1
ATOM 787 N N . LEU A 1 101 ? 2.782 10.369 -4.806 1.00 97.38 101 LEU A N 1
ATOM 788 C CA . LEU A 1 101 ? 2.751 8.923 -5.049 1.00 97.38 101 LEU A CA 1
ATOM 789 C C . LEU A 1 101 ? 1.637 8.550 -6.031 1.00 97.38 101 LEU A C 1
ATOM 791 O O . LEU A 1 101 ? 1.875 7.777 -6.956 1.00 97.38 101 LEU A O 1
ATOM 795 N N . ARG A 1 102 ? 0.429 9.100 -5.860 1.00 95.81 102 ARG A N 1
ATOM 796 C CA . ARG A 1 102 ? -0.697 8.827 -6.765 1.00 95.81 102 ARG A CA 1
ATOM 797 C C . ARG A 1 102 ? -0.360 9.194 -8.210 1.00 95.81 102 ARG A C 1
ATOM 799 O O . ARG A 1 102 ? -0.697 8.435 -9.122 1.00 95.81 102 ARG A O 1
ATOM 806 N N . ARG A 1 103 ? 0.293 10.342 -8.423 1.00 95.06 103 ARG A N 1
ATOM 807 C CA . ARG A 1 103 ? 0.739 10.776 -9.757 1.00 95.06 103 ARG A CA 1
ATOM 808 C C . ARG A 1 103 ? 1.767 9.810 -10.331 1.00 95.06 103 ARG A C 1
ATOM 810 O O . ARG A 1 103 ? 1.556 9.306 -11.427 1.00 95.06 103 ARG A O 1
ATOM 817 N N . VAL A 1 104 ? 2.799 9.479 -9.555 1.00 94.38 104 VAL A N 1
ATOM 818 C CA . VAL A 1 104 ? 3.853 8.534 -9.951 1.00 94.38 104 VAL A CA 1
ATOM 819 C C . VAL A 1 104 ? 3.274 7.166 -10.313 1.00 94.38 104 VAL A C 1
ATOM 821 O O . VAL A 1 104 ? 3.599 6.626 -11.366 1.00 94.38 104 VAL A O 1
ATOM 824 N N . LEU A 1 105 ? 2.376 6.616 -9.492 1.00 92.94 105 LEU A N 1
ATOM 825 C CA . LEU A 1 105 ? 1.718 5.340 -9.783 1.00 92.94 105 LEU A CA 1
ATOM 826 C C . LEU A 1 105 ? 0.874 5.420 -11.058 1.00 92.94 105 LEU A C 1
ATOM 828 O O . LEU A 1 105 ? 0.923 4.506 -11.873 1.00 92.94 105 LEU A O 1
ATOM 832 N N . SER A 1 106 ? 0.142 6.516 -11.265 1.00 91.25 106 SER A N 1
ATOM 833 C CA . SER A 1 106 ? -0.644 6.710 -12.490 1.00 91.25 106 SER A CA 1
ATOM 834 C C . SER A 1 106 ? 0.255 6.756 -13.729 1.00 91.25 106 SER A C 1
ATOM 836 O O . SER A 1 106 ? -0.022 6.074 -14.711 1.00 91.25 106 SER A O 1
ATOM 838 N N . ASP A 1 107 ? 1.364 7.493 -13.667 1.00 90.19 107 ASP A N 1
ATOM 839 C CA . ASP A 1 107 ? 2.313 7.609 -14.775 1.00 90.19 107 ASP A CA 1
ATOM 840 C C . ASP A 1 107 ? 2.988 6.269 -15.091 1.00 90.19 107 ASP A C 1
ATOM 842 O O . ASP A 1 107 ? 3.130 5.914 -16.260 1.00 90.19 107 ASP A O 1
ATOM 846 N N . ILE A 1 108 ? 3.374 5.504 -14.066 1.00 88.94 108 ILE A N 1
ATOM 847 C CA . ILE A 1 108 ? 3.957 4.167 -14.230 1.00 88.94 108 ILE A CA 1
ATOM 848 C C . ILE A 1 108 ? 2.952 3.224 -14.905 1.00 88.94 108 ILE A C 1
ATOM 850 O O . ILE A 1 108 ? 3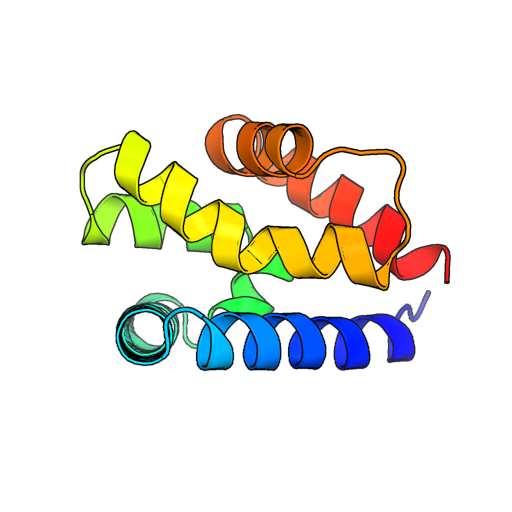.301 2.514 -15.847 1.00 88.94 108 ILE A O 1
ATOM 854 N N . LEU A 1 109 ? 1.699 3.226 -14.443 1.00 84.75 109 LEU A N 1
ATOM 855 C CA . LEU A 1 109 ? 0.669 2.313 -14.936 1.00 84.75 109 LEU A CA 1
ATOM 856 C C . LEU A 1 109 ? 0.160 2.667 -16.335 1.00 84.75 109 LEU A C 1
ATOM 858 O O . LEU A 1 109 ? -0.333 1.780 -17.024 1.00 84.75 109 LEU A O 1
ATOM 862 N N . CYS A 1 110 ? 0.305 3.921 -16.773 1.00 79.69 110 CYS A N 1
ATOM 863 C CA . CYS A 1 110 ? -0.105 4.357 -18.111 1.00 79.69 110 CYS A CA 1
ATOM 864 C C . CYS A 1 110 ? 1.020 4.340 -19.156 1.00 79.69 110 CYS A C 1
ATOM 866 O O . CYS A 1 110 ? 0.770 4.682 -20.310 1.00 79.69 110 CYS A O 1
ATOM 868 N N . ARG A 1 111 ? 2.250 3.969 -18.772 1.00 66.06 111 ARG A N 1
ATOM 869 C CA . ARG A 1 111 ? 3.383 3.784 -19.698 1.00 66.06 111 ARG A CA 1
ATOM 870 C C . ARG A 1 111 ? 3.454 2.384 -20.318 1.00 66.06 111 ARG A C 1
ATOM 872 O O . ARG A 1 111 ? 4.244 2.200 -21.241 1.00 66.06 111 ARG A O 1
ATOM 879 N N . LYS A 1 112 ? 2.673 1.427 -19.812 1.00 51.59 112 LYS A N 1
ATOM 880 C CA . LYS A 1 112 ? 2.524 0.083 -20.383 1.00 51.59 112 LYS A CA 1
ATOM 881 C C . LYS A 1 112 ? 1.333 -0.002 -21.329 1.00 51.59 112 LYS A C 1
ATOM 883 O O . LYS A 1 112 ? 0.292 0.619 -21.021 1.00 51.59 112 LYS A O 1
#

Sequence (112 aa):
MACHPAAAEIKESIRNYAKSVVPGLFYTIDLYCRKLAGKDCVTILLEEPKTLRDILVRVYDLSPTVNLVARVFLYPVVIETNTDIPVEGLVSLFMNNPDELRRVLSDILCRK

Solvent-accessible surface area (backbone atoms only — not comparable to full-atom values): 6085 Å² total; per-residue (Å²): 134,89,55,65,68,53,53,53,54,50,45,49,47,24,50,53,50,26,46,72,76,39,41,72,59,44,55,54,52,30,52,51,29,34,75,75,70,73,38,50,46,61,60,29,45,63,76,37,27,51,59,42,45,54,51,39,43,72,74,58,74,42,67,70,58,38,51,57,55,45,42,50,56,42,42,45,52,34,69,77,63,71,52,92,61,50,52,68,56,55,43,49,24,44,75,77,37,19,70,57,35,34,52,53,52,50,54,59,40,56,74,106

Secondary structure (DSSP, 8-state):
---HHHHHHHHHHHHHHHHHH-HHHHHHHHHHHHHHHSS-HHHHHHH-HHHHHHHHHHHH--HHHHHHHHHHHHHHHHHHHT-SS-HHHHHHHHHH-HHHHHHHHHHHHT--

Foldseek 3Di:
DPLDPLLVVLLVLLLVQLCVPPVPVQVVLQVLCCVPPVDGLSVCLQAPLVVSLVSLCVVPVDPVSSLVVQLSNQVSVCVVLVDPQDSVNLSCCSNPPSVVSNVVSVVSSSVD

Nearest PDB structures (foldseek):
  1x8z-assembly2_C  TM=2.172E-01  e=7.226E+00  Arabidopsis thaliana